Protein AF-A0A4Q9MNX4-F1 (afdb_monomer)

Foldseek 3Di:
DDVVVVVVVCVPVDPPCDPDVLCVPPDDCSVCVVVCVVVVPDDDPDDPDPPDDPCVCDPDDPNPHCVVVVVVVVVVVVVVVVVVVVVVVVVVD

Organism: NCBI:txid114155

Radius of gyration: 32.73 Å; Cα contacts (8 Å, |Δi|>4): 18; chains: 1; bounding box: 75×63×66 Å

pLDDT: mean 79.37, std 11.81, range [58.16, 98.0]

Sequence (93 aa):
MQPTLIRRQLGGLVPPKVATPSLLSSGTGAGLGPLVNFYSKLPKGPAPTSAGGIKARFFNGKNASAAPLLFGILAIFSLGYTIDYQSASDSLF

InterPro domains:
  IPR019727 ATP synthase, F0 complex, subunit F, mitochondria, fungi [PF10791] (6-86)
  IPR019727 ATP synthase, F0 complex, subunit F, mitochondria, fungi [PTHR28161] (3-87)

Solvent-accessible surface area (backbone atoms only — not comparable to full-atom values): 5938 Å² total; per-residue (Å²): 135,69,71,66,62,57,52,59,72,50,59,70,76,57,74,74,94,62,76,60,76,84,73,65,53,87,53,96,54,64,85,44,51,64,56,53,52,52,66,71,60,52,91,66,74,84,75,80,79,73,92,51,60,73,57,45,62,35,63,36,78,95,39,51,49,66,62,66,58,53,51,50,51,51,51,53,52,54,52,50,51,53,52,48,56,52,54,56,58,64,72,76,113

Structure (mmCIF, N/CA/C/O backbone):
data_AF-A0A4Q9MNX4-F1
#
_entry.id   AF-A0A4Q9MNX4-F1
#
loop_
_atom_site.group_PDB
_atom_site.id
_atom_site.type_symbol
_atom_site.label_atom_id
_atom_site.label_alt_id
_atom_site.label_comp_id
_atom_site.label_asym_id
_atom_site.label_entity_id
_atom_site.label_seq_id
_atom_site.pdbx_PDB_ins_code
_atom_site.Cartn_x
_atom_site.Cartn_y
_atom_site.Cartn_z
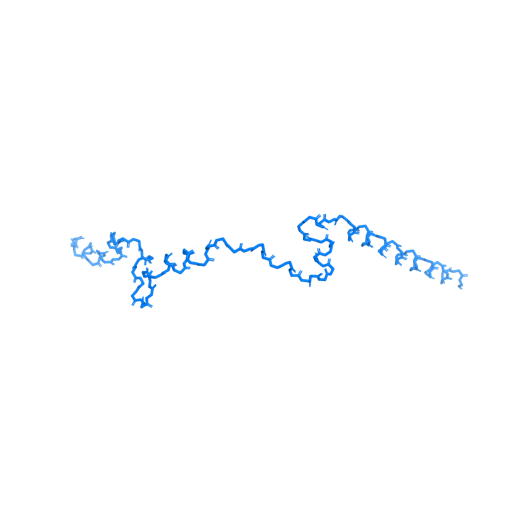_atom_site.occupancy
_atom_site.B_iso_or_equiv
_atom_site.auth_seq_id
_atom_site.auth_comp_id
_atom_site.auth_asym_id
_atom_site.auth_atom_id
_atom_site.pdbx_PDB_model_num
ATOM 1 N N . MET A 1 1 ? -41.438 -47.870 24.237 1.00 60.66 1 MET A N 1
ATOM 2 C CA . MET A 1 1 ? -40.528 -46.807 23.749 1.00 60.66 1 MET A CA 1
ATOM 3 C C . MET A 1 1 ? -41.030 -45.481 24.304 1.00 60.66 1 MET A C 1
ATOM 5 O O . MET A 1 1 ? -42.213 -45.221 24.151 1.00 60.66 1 MET A O 1
ATOM 9 N N . GLN A 1 2 ? -40.203 -44.709 25.021 1.00 77.19 2 GLN A N 1
ATOM 10 C CA . GLN A 1 2 ? -40.633 -43.507 25.764 1.00 77.19 2 GLN A CA 1
ATOM 11 C C . GLN A 1 2 ? -40.112 -42.219 25.086 1.00 77.19 2 GLN A C 1
ATOM 13 O O . GLN A 1 2 ? -39.048 -41.716 25.452 1.00 77.19 2 GLN A O 1
ATOM 18 N N . PRO A 1 3 ? -40.819 -41.675 24.077 1.00 75.44 3 PRO A N 1
ATOM 19 C CA . PRO A 1 3 ? -40.334 -40.566 23.242 1.00 75.44 3 PRO A CA 1
ATOM 20 C C . PRO A 1 3 ? -40.196 -39.227 23.989 1.00 75.44 3 PRO A C 1
ATOM 22 O O . PRO A 1 3 ? -39.433 -38.352 23.581 1.00 75.44 3 PRO A O 1
ATOM 25 N N . THR A 1 4 ? -40.911 -39.054 25.100 1.00 77.69 4 THR A N 1
ATOM 26 C CA . THR A 1 4 ? -40.898 -37.830 25.916 1.00 77.69 4 THR A CA 1
ATOM 27 C C . THR A 1 4 ? -39.620 -37.685 26.744 1.00 77.69 4 THR A C 1
ATOM 29 O O . THR A 1 4 ? -39.120 -36.571 26.902 1.00 77.69 4 THR A O 1
ATOM 32 N N . LEU A 1 5 ? -39.044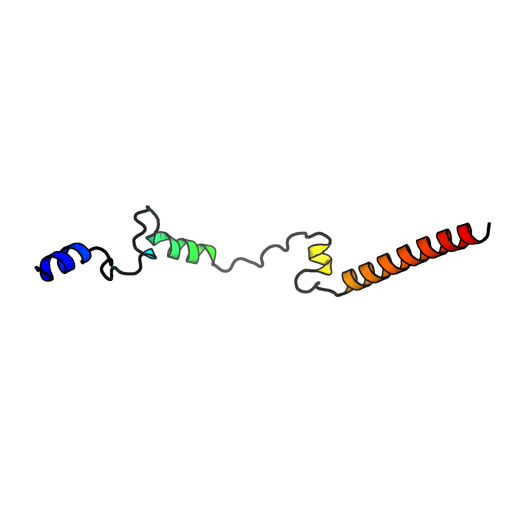 -38.798 27.212 1.00 80.00 5 LEU A N 1
ATOM 33 C CA . LEU A 1 5 ? -37.790 -38.801 27.974 1.00 80.00 5 LEU A CA 1
ATOM 34 C C . LEU A 1 5 ? -36.607 -38.363 27.104 1.00 80.00 5 LEU A C 1
ATOM 36 O O . LEU A 1 5 ? -35.826 -37.507 27.517 1.00 80.00 5 LEU A O 1
ATOM 40 N N . ILE A 1 6 ? -36.544 -38.871 25.870 1.00 79.81 6 ILE A N 1
ATOM 41 C CA . ILE A 1 6 ? -35.515 -38.511 24.883 1.00 79.81 6 ILE A CA 1
ATOM 42 C C . ILE A 1 6 ? -35.615 -37.019 24.531 1.00 79.81 6 ILE A C 1
ATOM 44 O O . ILE A 1 6 ? -34.614 -36.305 24.525 1.00 79.81 6 ILE A O 1
ATOM 48 N N . ARG A 1 7 ? -36.834 -36.501 24.326 1.00 75.25 7 ARG A N 1
ATOM 49 C CA . ARG A 1 7 ? -37.060 -35.073 24.047 1.00 75.25 7 ARG A CA 1
ATOM 50 C C . ARG A 1 7 ? -36.620 -34.168 25.203 1.00 75.25 7 ARG A C 1
ATOM 52 O O . ARG A 1 7 ? -36.066 -33.103 24.949 1.00 75.25 7 ARG A O 1
ATOM 59 N N . ARG A 1 8 ? -36.831 -34.580 26.460 1.00 76.12 8 ARG A N 1
ATOM 60 C CA . ARG A 1 8 ? -36.396 -33.809 27.638 1.00 76.12 8 ARG A CA 1
ATOM 61 C C . ARG A 1 8 ? -3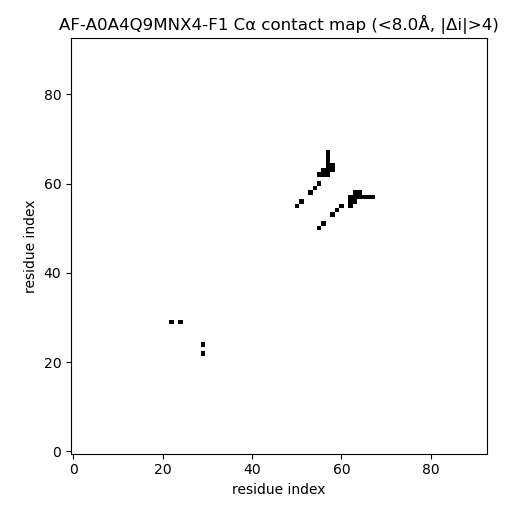4.874 -33.809 27.794 1.00 76.12 8 ARG A C 1
ATOM 63 O O . ARG A 1 8 ? -34.317 -32.772 28.136 1.00 76.12 8 ARG A O 1
ATOM 70 N N . GLN A 1 9 ? -34.207 -34.928 27.500 1.00 80.06 9 GLN A N 1
ATOM 71 C CA . GLN A 1 9 ? -32.738 -35.008 27.486 1.00 80.06 9 GLN A CA 1
ATOM 72 C C . GLN A 1 9 ? -32.108 -34.101 26.414 1.00 80.06 9 GLN A C 1
ATOM 74 O O . GLN A 1 9 ? -31.027 -33.565 26.630 1.00 80.06 9 GLN A O 1
ATOM 79 N N . LEU A 1 10 ? -32.802 -33.872 25.296 1.00 75.88 10 LEU A N 1
ATOM 80 C CA . LEU A 1 10 ? -32.358 -32.991 24.208 1.00 75.88 10 LEU A CA 1
ATOM 81 C C . LEU A 1 10 ? -32.768 -31.514 24.392 1.00 75.88 10 LEU A C 1
ATOM 83 O O . LEU A 1 10 ? -32.353 -30.664 23.610 1.00 75.88 10 LEU A O 1
ATOM 87 N N . GLY A 1 11 ? -33.558 -31.180 25.421 1.00 70.38 11 GLY A N 1
ATOM 88 C CA . GLY A 1 11 ? -34.115 -29.835 25.630 1.00 70.38 11 GLY A CA 1
ATOM 89 C C . GLY A 1 11 ? -33.102 -28.749 26.021 1.00 70.38 11 GLY A C 1
ATOM 90 O O . GLY A 1 11 ? -33.423 -27.571 25.924 1.00 70.38 11 GLY A O 1
ATOM 91 N N . GLY A 1 12 ? -31.891 -29.132 26.439 1.00 72.81 12 GLY A N 1
ATOM 92 C CA . GLY A 1 12 ? -30.772 -28.216 26.704 1.00 72.81 12 GLY A CA 1
ATOM 93 C C . GLY A 1 12 ? -29.741 -28.135 25.572 1.00 72.81 12 GLY A C 1
ATOM 94 O O . GLY A 1 12 ? -28.779 -27.385 25.691 1.00 72.81 12 GLY A O 1
ATOM 95 N N . LEU A 1 13 ? -29.917 -28.910 24.490 1.00 74.81 13 LEU A N 1
ATOM 96 C CA . LEU A 1 13 ? -28.974 -28.957 23.365 1.00 74.81 13 LEU A CA 1
ATOM 97 C C . LEU A 1 13 ? -29.005 -27.667 22.538 1.00 74.81 13 LEU A C 1
ATOM 99 O O . LEU A 1 13 ? -27.986 -27.237 22.004 1.00 74.81 13 LEU A O 1
ATOM 103 N N . VAL A 1 14 ? -30.182 -27.052 22.437 1.00 72.69 14 VAL A N 1
ATOM 104 C CA . VAL A 1 14 ? -30.353 -25.747 21.808 1.00 72.69 14 VAL A CA 1
ATOM 105 C C . VAL A 1 14 ? -30.574 -24.743 22.929 1.00 72.69 14 VAL A C 1
ATOM 107 O O . VAL A 1 14 ? -31.605 -24.821 23.604 1.00 72.69 14 VAL A O 1
ATOM 110 N N . PRO A 1 15 ? -29.625 -23.823 23.168 1.00 70.38 15 PRO A N 1
ATOM 111 C CA . PRO A 1 15 ? -29.801 -22.819 24.199 1.00 70.38 15 PRO A CA 1
ATOM 112 C C . PRO A 1 15 ? -31.071 -22.003 23.905 1.00 70.38 15 PRO A C 1
ATOM 114 O O . PRO A 1 15 ? -31.359 -21.712 22.736 1.00 70.38 15 PRO A O 1
ATOM 117 N N . PRO A 1 16 ? -31.858 -21.643 24.937 1.00 73.00 16 PRO A N 1
ATOM 118 C CA . PRO A 1 16 ? -33.036 -20.807 24.756 1.00 73.00 16 PRO A CA 1
ATOM 119 C C . PRO A 1 16 ? -32.625 -19.473 24.129 1.00 73.00 16 PRO A C 1
ATOM 121 O O . PRO A 1 16 ? -31.455 -19.097 24.141 1.00 73.00 16 PRO A O 1
ATOM 124 N N . LYS A 1 17 ? -33.589 -18.739 23.572 1.00 63.12 17 LYS A N 1
ATOM 125 C CA . LYS A 1 17 ? -33.367 -17.456 22.891 1.00 63.12 17 LYS A CA 1
ATOM 126 C C . LYS A 1 17 ? -33.008 -16.354 23.906 1.00 63.12 17 LYS A C 1
ATOM 128 O O . LYS A 1 17 ? -33.784 -15.436 24.142 1.00 63.12 17 LYS A O 1
ATOM 133 N N . VAL A 1 18 ? -31.853 -16.482 24.558 1.00 62.22 18 VAL A N 1
ATOM 134 C CA . VAL A 1 18 ? -31.239 -15.439 25.378 1.00 62.22 18 VAL A CA 1
ATOM 135 C C . VAL A 1 18 ? -30.791 -14.348 24.411 1.00 62.22 18 VAL A C 1
ATOM 137 O O . VAL A 1 18 ? -30.262 -14.661 23.341 1.00 62.22 18 VAL A O 1
ATOM 140 N N . ALA A 1 19 ? -31.066 -13.083 24.740 1.00 60.84 19 ALA A N 1
ATOM 141 C CA . ALA A 1 19 ? -30.617 -11.940 23.951 1.00 60.84 19 ALA A CA 1
ATOM 142 C C . ALA A 1 19 ? -29.150 -12.145 23.543 1.00 60.84 19 ALA A C 1
ATOM 144 O O . ALA A 1 19 ? -28.356 -12.608 24.358 1.00 60.84 19 ALA A O 1
ATOM 145 N N . THR A 1 20 ? -28.864 -11.886 22.265 1.00 58.16 20 THR A N 1
ATOM 146 C CA . THR A 1 20 ? -27.632 -12.165 21.514 1.00 58.16 20 THR A CA 1
ATOM 147 C C . THR A 1 20 ? -26.422 -12.511 22.396 1.00 58.16 20 THR A C 1
ATOM 149 O O . THR A 1 20 ? -26.055 -11.687 23.232 1.00 58.16 20 THR A O 1
ATOM 152 N N . PRO A 1 21 ? -25.734 -13.656 22.199 1.00 61.69 21 PRO A N 1
ATOM 153 C CA . PRO A 1 21 ? -24.627 -14.102 23.063 1.00 61.69 21 PRO A CA 1
ATOM 154 C C . PRO A 1 21 ? -23.489 -13.078 23.223 1.00 61.69 21 PRO A C 1
ATOM 156 O O . PRO A 1 21 ? -22.709 -13.159 24.165 1.00 61.69 21 PRO A O 1
ATOM 159 N N . SER A 1 22 ? -23.424 -12.073 22.348 1.00 59.62 22 SER A N 1
ATOM 160 C CA . SER A 1 22 ? -22.553 -10.902 22.459 1.00 59.62 22 SER A CA 1
ATOM 161 C C . SER A 1 22 ? -22.832 -9.992 23.666 1.00 59.62 22 SER A C 1
ATOM 163 O O . SER A 1 22 ? -21.937 -9.252 24.065 1.00 59.62 22 SER A O 1
ATOM 165 N N . LEU A 1 23 ? -24.024 -10.041 24.271 1.00 59.53 23 LEU A N 1
ATOM 166 C CA . LEU A 1 23 ? -24.373 -9.293 25.489 1.00 59.53 23 LEU A CA 1
ATOM 167 C C . LEU A 1 23 ? -24.003 -10.038 26.780 1.00 59.53 23 LEU A C 1
ATOM 169 O O . LEU A 1 23 ? -23.949 -9.425 27.841 1.00 59.53 23 LEU A O 1
ATOM 173 N N . LEU A 1 24 ? -23.728 -11.344 26.698 1.00 59.84 24 LEU A N 1
ATOM 174 C CA . LEU A 1 24 ? -23.422 -12.206 27.846 1.00 59.84 24 LEU A CA 1
ATOM 175 C C . LEU A 1 24 ? -21.933 -12.215 28.221 1.00 59.84 24 LEU A C 1
ATOM 177 O O . LEU A 1 24 ? -21.495 -13.087 28.969 1.00 59.84 24 LEU A O 1
ATOM 181 N N . SER A 1 25 ? -21.137 -11.262 27.725 1.00 62.81 25 SER A N 1
ATOM 182 C CA . SER A 1 25 ? -19.758 -11.110 28.189 1.00 62.81 25 SER A CA 1
ATOM 183 C C . SER A 1 25 ? -19.771 -10.680 29.659 1.00 62.81 25 SER A C 1
ATOM 185 O O . SER A 1 25 ? -19.979 -9.515 29.988 1.00 62.81 25 SER A O 1
ATOM 187 N N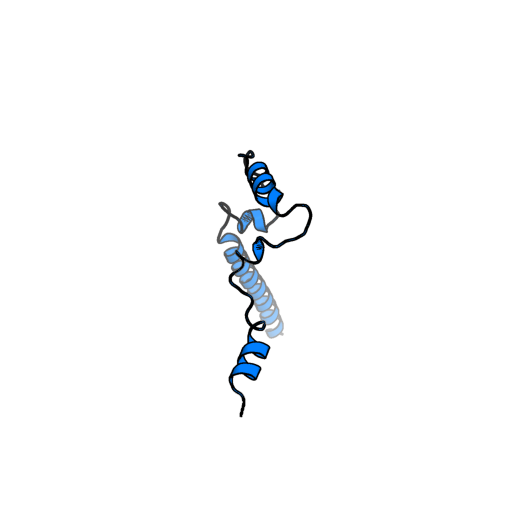 . SER A 1 26 ? -19.551 -11.646 30.550 1.00 58.78 26 SER A N 1
ATOM 188 C CA . SER A 1 26 ? -19.447 -11.495 32.006 1.00 58.78 26 SER A CA 1
ATOM 189 C C . SER A 1 26 ? -18.153 -10.797 32.455 1.00 58.78 26 SER A C 1
ATOM 191 O O . SER A 1 26 ? -17.803 -10.835 33.632 1.00 58.78 26 SER A O 1
ATOM 193 N N . GLY A 1 27 ? -17.410 -10.197 31.521 1.00 64.31 27 GLY A N 1
ATOM 194 C CA . GLY A 1 27 ? -16.205 -9.429 31.802 1.00 64.31 27 GLY A CA 1
ATOM 195 C C . GLY A 1 27 ? -16.546 -7.994 32.197 1.00 64.31 27 GLY A C 1
ATOM 196 O O . GLY A 1 27 ? -17.334 -7.320 31.527 1.00 64.31 27 GLY A O 1
ATOM 197 N N . THR A 1 28 ? -15.920 -7.507 33.267 1.00 58.53 28 THR A N 1
ATOM 198 C CA . THR A 1 28 ? -15.914 -6.099 33.681 1.00 58.53 28 THR A CA 1
ATOM 199 C C . THR A 1 28 ? -15.508 -5.201 32.505 1.00 58.53 28 THR A C 1
ATOM 201 O O . THR A 1 28 ? -14.331 -5.045 32.201 1.00 58.53 28 THR A O 1
ATOM 204 N N . GLY A 1 29 ? -16.493 -4.634 31.799 1.00 61.44 29 GLY A N 1
ATOM 205 C CA . GLY A 1 29 ? -16.262 -3.734 30.661 1.00 61.44 29 GLY A CA 1
ATOM 206 C C . GLY A 1 29 ? -17.151 -3.945 29.433 1.00 61.44 29 GLY A C 1
ATOM 207 O O . GLY A 1 29 ? -17.165 -3.075 28.564 1.00 61.44 29 GLY A O 1
ATOM 208 N N . ALA A 1 30 ? -17.945 -5.021 29.356 1.00 64.44 30 ALA A N 1
ATOM 209 C CA . ALA A 1 30 ? -18.823 -5.276 28.203 1.00 64.44 30 ALA A CA 1
ATOM 210 C C . ALA A 1 30 ? -19.828 -4.133 27.925 1.00 64.44 30 ALA A C 1
ATOM 212 O O . ALA A 1 30 ? -20.094 -3.803 26.771 1.00 64.44 30 ALA A O 1
ATOM 213 N N . GLY A 1 31 ? -20.317 -3.460 28.975 1.00 69.75 31 GLY A N 1
ATOM 214 C CA . GLY A 1 31 ? -21.181 -2.277 28.857 1.00 69.75 31 GLY A CA 1
ATOM 215 C C . GLY A 1 31 ? -20.450 -0.968 28.527 1.00 69.75 31 GLY A C 1
ATOM 216 O O . GLY A 1 31 ? -21.090 0.011 28.154 1.00 69.75 31 GLY A O 1
ATOM 217 N N . LEU A 1 32 ? -19.117 -0.931 28.638 1.00 77.81 32 LEU A N 1
ATOM 218 C CA . LEU A 1 32 ? -18.310 0.270 28.388 1.00 77.81 32 LEU A CA 1
ATOM 219 C C . LEU A 1 32 ? -17.852 0.381 26.926 1.00 77.81 32 LEU A C 1
ATOM 221 O O . LEU A 1 32 ? -17.460 1.464 26.497 1.00 77.81 32 LEU A O 1
ATOM 225 N N . GLY A 1 33 ? -17.942 -0.698 26.139 1.00 81.81 33 GLY A N 1
ATOM 226 C CA . GLY A 1 33 ? -17.582 -0.712 24.715 1.00 81.81 33 GLY A CA 1
ATOM 227 C C . GLY A 1 33 ? -18.238 0.408 23.890 1.00 81.81 33 GLY A C 1
ATOM 228 O O . GLY A 1 33 ? -17.525 1.104 23.167 1.00 81.81 33 GLY A O 1
ATOM 229 N N . PRO A 1 34 ? -19.556 0.661 24.021 1.00 84.56 34 PRO A N 1
ATOM 230 C CA . PRO A 1 34 ? -20.220 1.781 23.353 1.00 84.56 34 PRO A CA 1
ATOM 231 C C . PRO A 1 3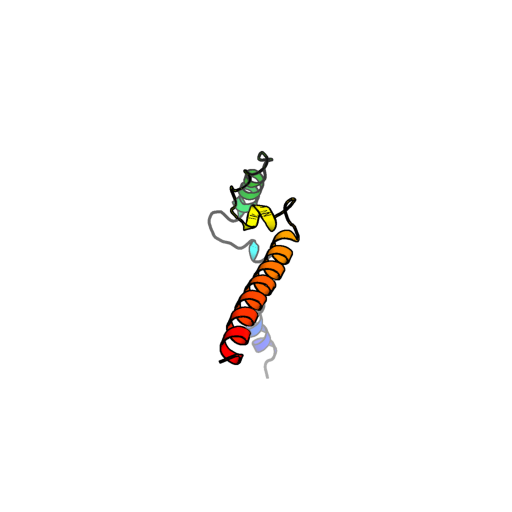4 ? -19.674 3.158 23.761 1.00 84.56 34 PRO A C 1
ATOM 233 O O . PRO A 1 34 ? -19.505 4.015 22.896 1.00 84.56 34 PRO A O 1
ATOM 236 N N . LEU A 1 35 ? -19.339 3.358 25.042 1.00 85.81 35 LEU A N 1
ATOM 237 C CA . LEU A 1 35 ? -18.765 4.612 25.546 1.00 85.81 35 LEU A CA 1
ATOM 238 C C . LEU A 1 35 ? -17.338 4.820 25.031 1.00 85.81 35 LEU A C 1
ATOM 240 O O . LEU A 1 35 ? -17.022 5.887 24.510 1.00 85.81 35 LEU A O 1
ATOM 244 N N . VAL A 1 36 ? -16.487 3.792 25.088 1.00 86.81 36 VAL A N 1
ATOM 245 C CA . VAL A 1 36 ? -15.124 3.851 24.533 1.00 86.81 36 VAL A CA 1
ATOM 246 C C . VAL A 1 36 ? -15.170 4.103 23.027 1.00 86.81 36 VAL A C 1
ATOM 248 O O . VAL A 1 36 ? -14.406 4.923 22.522 1.00 86.81 36 VAL A O 1
ATOM 251 N N . ASN A 1 37 ? -16.082 3.450 22.304 1.00 85.75 37 ASN A N 1
ATOM 252 C CA . ASN A 1 37 ? -16.266 3.634 20.864 1.00 85.75 37 ASN A CA 1
ATOM 253 C C . ASN A 1 37 ? -16.740 5.055 20.525 1.00 85.75 37 ASN A C 1
ATOM 255 O O . ASN A 1 37 ? -16.230 5.650 19.577 1.00 85.75 37 ASN A O 1
ATOM 259 N N . PHE A 1 38 ? -17.660 5.616 21.317 1.00 89.12 38 PHE A N 1
ATOM 260 C CA . PHE A 1 38 ? -18.089 7.009 21.193 1.00 89.12 38 PHE A CA 1
ATOM 261 C C . PHE A 1 38 ? -16.899 7.957 21.366 1.00 89.12 38 PHE A C 1
ATOM 263 O O . PHE A 1 38 ? -16.586 8.710 20.445 1.00 89.12 38 PHE A O 1
ATOM 270 N N . TYR A 1 39 ? -16.164 7.845 22.479 1.00 89.50 39 TYR A N 1
ATOM 271 C CA . TYR A 1 39 ? -15.024 8.726 22.745 1.00 89.50 39 TYR A CA 1
ATOM 272 C C . TYR A 1 39 ? -13.856 8.536 21.767 1.00 89.50 39 TYR A C 1
ATOM 274 O O . TYR A 1 39 ? -13.188 9.497 21.386 1.00 89.50 39 TYR A O 1
ATOM 282 N N . SER A 1 40 ? -13.643 7.315 21.278 1.00 86.44 40 SER A N 1
ATOM 283 C CA . SER A 1 40 ? -12.614 7.019 20.274 1.00 86.44 40 SER A CA 1
ATOM 284 C C . SER A 1 40 ? -12.902 7.660 18.916 1.00 86.44 40 SER A C 1
ATOM 286 O O . SER A 1 40 ? -11.956 7.883 18.153 1.00 86.44 40 SER A O 1
ATOM 288 N N . LYS A 1 41 ? -14.175 7.947 18.622 1.00 87.06 41 LYS A N 1
ATOM 289 C CA . LYS A 1 41 ? -14.665 8.471 17.342 1.00 87.06 41 LYS A CA 1
ATOM 290 C C . LYS A 1 41 ? -15.000 9.960 17.357 1.00 87.06 41 LYS A C 1
ATOM 292 O O . LYS A 1 41 ? -15.450 10.452 16.323 1.00 87.06 41 LYS A O 1
ATOM 297 N N . LEU A 1 42 ? -14.786 10.683 18.467 1.00 89.12 42 LEU A N 1
ATOM 298 C CA . LEU A 1 42 ? -14.882 12.146 18.423 1.00 89.12 42 LEU A CA 1
ATOM 299 C C . LEU A 1 42 ? -14.035 12.667 17.253 1.00 89.12 42 LEU A C 1
ATOM 301 O O . LEU A 1 42 ? -12.975 12.085 17.002 1.00 89.12 42 LEU A O 1
ATOM 305 N N . PRO A 1 43 ? -14.480 13.723 16.545 1.00 86.62 43 PRO A N 1
ATOM 306 C CA . PRO A 1 43 ? -13.752 14.278 15.415 1.00 86.62 43 PRO A CA 1
ATOM 307 C C . PRO A 1 43 ? -12.324 14.621 15.835 1.00 86.62 43 PRO A C 1
ATOM 309 O O . PRO A 1 43 ? -12.058 15.621 16.496 1.00 86.62 43 PRO A O 1
ATOM 312 N N . LYS A 1 44 ? -11.398 13.738 15.482 1.00 82.38 44 LYS A N 1
ATOM 313 C CA . LYS A 1 44 ? -9.970 13.994 15.572 1.00 82.38 44 LYS A CA 1
ATOM 314 C C . LYS A 1 44 ? -9.611 14.771 14.314 1.00 82.38 44 LYS A C 1
ATOM 316 O O . LYS A 1 44 ? -10.221 14.568 13.262 1.00 82.38 44 LYS A O 1
ATOM 321 N N . GLY A 1 45 ? -8.632 15.665 14.421 1.00 81.94 45 GLY A N 1
ATOM 322 C CA . GLY A 1 45 ? -8.042 16.284 13.237 1.00 81.94 45 GLY A CA 1
ATOM 323 C C . GLY A 1 45 ? -7.599 15.221 12.218 1.00 81.94 45 GLY A C 1
ATOM 324 O O . GLY A 1 45 ? -7.515 14.034 12.558 1.00 81.94 45 GLY A O 1
ATOM 325 N N . PRO A 1 46 ? -7.323 15.619 10.967 1.00 77.19 46 PRO A N 1
ATOM 326 C CA . PRO A 1 46 ? -6.874 14.684 9.942 1.00 77.19 46 PRO A CA 1
ATOM 327 C C . PRO A 1 46 ? -5.706 13.851 10.477 1.00 77.19 46 PRO A C 1
ATOM 329 O O . PRO A 1 46 ? -4.742 14.397 11.016 1.00 77.19 46 PRO A O 1
ATOM 332 N N . ALA A 1 47 ? -5.826 12.525 10.371 1.00 75.75 47 ALA A N 1
ATOM 333 C CA . ALA A 1 47 ? -4.788 11.620 10.842 1.00 75.75 47 ALA A CA 1
ATOM 334 C C . ALA A 1 47 ? -3.450 11.996 10.180 1.00 75.75 47 ALA A C 1
ATOM 336 O O . ALA A 1 47 ? -3.435 12.267 8.971 1.00 75.75 47 ALA A O 1
ATOM 337 N N . PRO A 1 48 ? -2.337 12.034 10.937 1.00 74.56 48 PRO A N 1
ATOM 338 C CA . PRO A 1 48 ? -1.046 12.375 10.366 1.00 74.56 48 PRO A CA 1
ATOM 339 C C . PRO A 1 48 ? -0.744 11.411 9.220 1.00 74.56 48 PRO A C 1
ATOM 341 O O . PRO A 1 48 ? -0.855 10.191 9.364 1.00 74.56 48 PRO A O 1
ATOM 344 N N . THR A 1 49 ? -0.387 11.967 8.062 1.00 70.06 49 THR A N 1
ATOM 345 C CA . THR A 1 49 ? 0.045 11.150 6.929 1.00 70.06 49 THR A CA 1
ATOM 346 C C . THR A 1 49 ? 1.337 10.467 7.343 1.00 70.06 49 THR A C 1
ATOM 348 O O . THR A 1 49 ? 2.346 11.130 7.571 1.00 70.06 49 THR A O 1
ATOM 351 N N . SER A 1 50 ? 1.291 9.141 7.490 1.00 70.69 50 SER A N 1
ATOM 352 C CA . SER A 1 50 ? 2.483 8.349 7.777 1.00 70.69 50 SER A CA 1
ATOM 353 C C . SER A 1 50 ? 3.533 8.666 6.711 1.00 70.69 50 SER A C 1
ATOM 355 O O . SER A 1 50 ? 3.224 8.613 5.517 1.00 70.69 50 SER A O 1
ATOM 357 N N . ALA A 1 51 ? 4.742 9.043 7.136 1.00 66.06 51 ALA A N 1
ATOM 358 C CA . ALA A 1 51 ? 5.869 9.308 6.249 1.00 66.06 51 ALA A CA 1
ATOM 359 C C . ALA A 1 51 ? 6.250 8.001 5.541 1.00 66.06 51 ALA A C 1
ATOM 361 O O . ALA A 1 51 ? 7.082 7.229 6.008 1.00 66.06 51 ALA A O 1
ATOM 362 N N . GLY A 1 52 ? 5.550 7.685 4.457 1.00 70.25 52 GLY A N 1
ATOM 363 C CA . GLY A 1 52 ? 5.693 6.400 3.801 1.00 70.25 52 GLY A CA 1
ATOM 364 C C . GLY A 1 52 ? 6.766 6.440 2.722 1.00 70.25 52 GLY A C 1
ATOM 365 O O . GLY A 1 52 ? 6.915 7.423 1.995 1.00 70.25 52 GLY A O 1
ATOM 366 N N . GLY A 1 53 ? 7.508 5.339 2.617 1.00 82.38 53 GLY A N 1
ATOM 367 C CA . GLY A 1 53 ? 8.502 5.124 1.569 1.00 82.38 53 GLY A CA 1
ATOM 368 C C . GLY A 1 53 ? 7.878 4.977 0.176 1.00 82.38 53 GLY A C 1
ATOM 369 O O . GLY A 1 53 ? 6.817 5.521 -0.126 1.00 82.38 53 GLY A O 1
ATOM 370 N N . ILE A 1 54 ? 8.514 4.184 -0.687 1.00 82.75 54 ILE A N 1
ATOM 371 C CA . ILE A 1 54 ? 8.106 3.991 -2.094 1.00 82.75 54 ILE A CA 1
ATOM 372 C C . ILE A 1 54 ? 6.610 3.630 -2.218 1.00 82.75 54 ILE A C 1
ATOM 374 O O . ILE A 1 54 ? 5.923 4.136 -3.104 1.00 82.75 54 ILE A O 1
ATOM 378 N N . LYS A 1 55 ? 6.067 2.853 -1.267 1.00 82.25 55 LYS A N 1
ATOM 379 C CA . LYS A 1 55 ? 4.633 2.523 -1.200 1.00 82.25 55 LYS A CA 1
ATOM 380 C C . LYS A 1 55 ? 3.726 3.754 -1.082 1.00 82.25 55 LYS A C 1
ATOM 382 O O . LYS A 1 55 ? 2.764 3.865 -1.831 1.00 82.25 55 LYS A O 1
ATOM 387 N N . ALA A 1 56 ? 4.028 4.713 -0.207 1.00 83.56 56 ALA A N 1
ATOM 388 C CA . ALA A 1 56 ? 3.175 5.899 -0.082 1.00 83.56 56 ALA A CA 1
ATOM 389 C C . ALA A 1 56 ? 3.329 6.883 -1.247 1.00 83.56 56 ALA A C 1
ATOM 391 O O . ALA A 1 56 ? 2.402 7.640 -1.530 1.00 83.56 56 ALA A O 1
ATOM 392 N N . ARG A 1 57 ? 4.482 6.861 -1.926 1.00 80.75 57 ARG A N 1
ATOM 393 C CA . ARG A 1 57 ? 4.759 7.736 -3.071 1.00 80.75 57 ARG A CA 1
ATOM 394 C C . ARG A 1 57 ? 4.088 7.290 -4.362 1.00 80.75 57 ARG A C 1
ATOM 396 O O . ARG A 1 57 ? 3.769 8.151 -5.167 1.00 80.75 57 ARG A O 1
ATOM 403 N N . PHE A 1 58 ? 3.896 5.986 -4.557 1.00 84.44 58 PHE A N 1
ATOM 404 C CA . PHE A 1 58 ? 3.402 5.474 -5.838 1.00 84.44 58 PHE A CA 1
ATOM 405 C C . PHE A 1 58 ? 2.209 4.517 -5.753 1.00 84.44 58 PHE A C 1
ATOM 407 O O . PHE A 1 58 ? 1.591 4.248 -6.778 1.00 84.44 58 PHE A O 1
ATOM 414 N N . PHE A 1 59 ? 1.874 3.992 -4.571 1.00 84.44 59 PHE A N 1
ATOM 415 C CA . PHE A 1 59 ? 0.868 2.930 -4.435 1.00 84.44 59 PHE A CA 1
ATOM 416 C C . PHE A 1 59 ? -0.318 3.289 -3.531 1.00 84.44 59 PHE A C 1
ATOM 418 O O . PHE A 1 59 ? -1.320 2.582 -3.559 1.00 84.44 59 PHE A O 1
ATOM 425 N N . ASN A 1 60 ? -0.253 4.378 -2.754 1.00 84.88 60 ASN A N 1
ATOM 426 C CA . ASN A 1 60 ? -1.309 4.722 -1.798 1.00 84.88 60 ASN A CA 1
ATOM 427 C C . ASN A 1 60 ? -2.084 5.990 -2.182 1.00 84.88 60 ASN A C 1
ATOM 429 O O . ASN A 1 60 ? -1.506 7.037 -2.481 1.00 84.88 60 ASN A O 1
ATOM 433 N N . GLY A 1 61 ? -3.409 5.920 -2.024 1.00 79.81 61 GLY A N 1
ATOM 434 C CA . GLY A 1 61 ? -4.311 7.071 -2.047 1.00 79.81 61 GLY A CA 1
ATOM 435 C C . GLY A 1 61 ? -4.214 7.898 -3.330 1.00 79.81 61 GLY A C 1
ATOM 436 O O . GLY A 1 61 ? -4.165 7.357 -4.428 1.00 79.81 61 GLY A O 1
ATOM 437 N N . LYS A 1 62 ? -4.163 9.226 -3.175 1.00 78.31 62 LYS A N 1
ATOM 438 C CA . LYS A 1 62 ? -4.057 10.198 -4.279 1.00 78.31 62 LYS A CA 1
ATOM 439 C C . LYS A 1 62 ? -2.784 10.058 -5.126 1.00 78.31 62 LYS A C 1
ATOM 441 O O . LYS A 1 62 ? -2.761 10.561 -6.240 1.00 78.31 62 LYS A O 1
ATOM 446 N N . ASN A 1 63 ? -1.747 9.406 -4.599 1.00 76.88 63 ASN A N 1
ATOM 447 C CA . ASN A 1 63 ? -0.471 9.205 -5.287 1.00 76.88 63 ASN A CA 1
ATOM 448 C C . ASN A 1 63 ? -0.374 7.819 -5.947 1.00 76.88 63 ASN A C 1
ATOM 450 O O . ASN A 1 63 ? 0.698 7.441 -6.418 1.00 76.88 63 ASN A O 1
ATOM 454 N N . ALA A 1 64 ? -1.461 7.036 -5.953 1.00 83.81 64 ALA A N 1
ATOM 455 C CA . ALA A 1 64 ? -1.505 5.773 -6.675 1.00 83.81 64 ALA A CA 1
ATOM 456 C C . ALA A 1 64 ? -1.312 6.042 -8.175 1.00 83.81 64 ALA A C 1
ATOM 458 O O . ALA A 1 64 ? -2.118 6.727 -8.805 1.00 83.81 64 ALA A O 1
ATOM 459 N N . SER A 1 65 ? -0.214 5.536 -8.731 1.00 87.19 65 SER A N 1
ATOM 460 C CA . SER A 1 65 ? 0.211 5.815 -10.101 1.00 87.19 65 SER A CA 1
ATOM 461 C C . SER A 1 65 ? 0.700 4.548 -10.794 1.00 87.19 65 SER A C 1
ATOM 463 O O . SER A 1 65 ? 1.222 3.637 -10.156 1.00 87.19 65 SER A O 1
ATOM 465 N N . ALA A 1 66 ? 0.579 4.510 -12.124 1.00 89.69 66 ALA A N 1
ATOM 466 C CA . ALA A 1 66 ? 1.121 3.444 -12.966 1.00 89.69 66 ALA A CA 1
ATOM 467 C C . ALA A 1 66 ? 2.651 3.530 -13.148 1.00 89.69 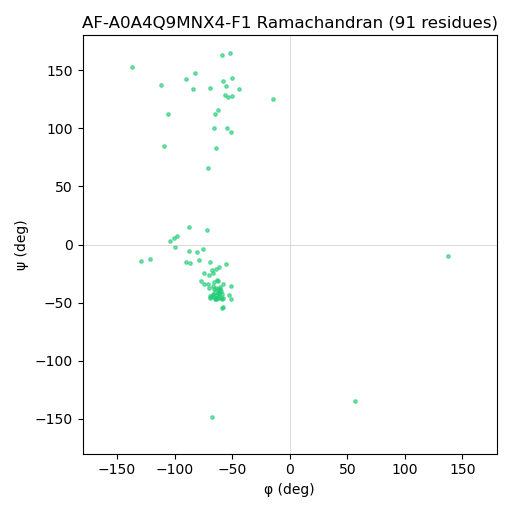66 ALA A C 1
ATOM 469 O O . ALA A 1 66 ? 3.248 2.646 -13.760 1.00 89.69 66 ALA A O 1
ATOM 470 N N . ALA A 1 67 ? 3.305 4.565 -12.610 1.00 91.44 67 ALA A N 1
ATOM 471 C CA . ALA A 1 67 ? 4.748 4.759 -12.744 1.00 91.44 67 ALA A CA 1
ATOM 472 C C . ALA A 1 67 ? 5.592 3.529 -12.329 1.00 91.44 67 ALA A C 1
ATOM 474 O O . ALA A 1 67 ? 6.480 3.160 -13.093 1.00 91.44 67 ALA A O 1
ATOM 475 N N . PRO A 1 68 ? 5.319 2.818 -11.212 1.00 92.56 68 PRO A N 1
ATOM 476 C CA . PRO A 1 68 ? 6.074 1.615 -10.851 1.00 92.56 68 PRO A CA 1
ATOM 477 C C . PRO A 1 68 ? 5.953 0.474 -11.862 1.00 92.56 68 PRO A C 1
ATOM 479 O O . PRO A 1 68 ? 6.906 -0.281 -12.029 1.00 92.56 68 PRO A O 1
ATOM 482 N N . LEU A 1 69 ? 4.813 0.355 -12.552 1.00 94.56 69 LEU A N 1
ATOM 483 C CA . LEU A 1 69 ? 4.654 -0.631 -13.623 1.00 94.56 69 LEU A CA 1
ATOM 484 C C . LEU A 1 69 ? 5.529 -0.271 -14.821 1.00 94.56 69 LEU A C 1
ATOM 486 O O . LEU A 1 69 ? 6.241 -1.132 -15.327 1.00 94.56 69 LEU A O 1
ATOM 490 N N . LEU A 1 70 ? 5.537 1.001 -15.231 1.00 96.00 70 LEU A N 1
ATOM 491 C CA . LEU A 1 70 ? 6.403 1.472 -16.316 1.00 96.00 70 LEU A CA 1
ATOM 492 C C . LEU A 1 70 ? 7.887 1.294 -15.976 1.00 96.00 70 LEU A C 1
ATOM 494 O O . LEU A 1 70 ? 8.646 0.807 -16.809 1.00 96.00 70 LEU A O 1
ATOM 498 N N . PHE A 1 71 ? 8.296 1.616 -14.745 1.00 95.31 71 PHE A N 1
ATOM 499 C CA . PHE A 1 71 ? 9.662 1.360 -14.287 1.00 95.31 71 PHE A CA 1
ATOM 500 C C . PHE A 1 71 ? 10.001 -0.134 -14.296 1.00 95.31 71 PHE A C 1
ATOM 502 O O . PHE A 1 71 ? 11.101 -0.491 -14.704 1.00 95.31 71 PHE A O 1
ATOM 509 N N . GLY A 1 72 ? 9.068 -1.006 -13.902 1.00 96.75 72 GLY A N 1
ATOM 510 C CA . GLY A 1 72 ? 9.250 -2.457 -13.973 1.00 96.75 72 GLY A CA 1
ATOM 511 C C . GLY A 1 72 ? 9.447 -2.954 -15.406 1.00 96.75 72 GLY A C 1
ATOM 512 O O . GLY A 1 72 ? 10.382 -3.705 -15.669 1.00 96.75 72 GLY A O 1
ATOM 513 N N . ILE A 1 73 ? 8.622 -2.480 -16.343 1.00 97.44 73 ILE A N 1
ATOM 514 C CA . ILE A 1 73 ? 8.757 -2.784 -17.773 1.00 97.44 73 ILE A CA 1
ATOM 515 C C . ILE A 1 73 ? 10.137 -2.339 -18.268 1.00 97.44 73 ILE A C 1
ATOM 517 O O . ILE A 1 73 ? 10.898 -3.155 -18.782 1.00 97.44 73 ILE A O 1
ATOM 521 N N . LEU A 1 74 ? 10.505 -1.075 -18.050 1.00 97.62 74 LEU A N 1
ATOM 522 C CA . LEU A 1 74 ? 11.796 -0.540 -18.488 1.00 97.62 74 LEU A CA 1
ATOM 523 C C . LEU A 1 74 ? 12.987 -1.273 -17.866 1.00 97.62 74 LEU A C 1
ATOM 525 O O . LEU A 1 74 ? 13.983 -1.488 -18.556 1.00 97.62 74 LEU A O 1
ATOM 529 N N . ALA A 1 75 ? 12.888 -1.686 -16.602 1.00 97.56 75 ALA A N 1
ATOM 530 C CA . ALA A 1 75 ? 13.928 -2.461 -15.936 1.00 97.56 75 ALA A CA 1
ATOM 531 C C . ALA A 1 75 ? 14.117 -3.827 -16.607 1.00 97.56 75 ALA A C 1
ATOM 533 O O . ALA A 1 75 ? 15.248 -4.207 -16.900 1.00 97.56 75 ALA A O 1
ATOM 534 N N . ILE A 1 76 ? 13.021 -4.535 -16.907 1.00 98.00 76 ILE A N 1
ATOM 535 C CA . ILE A 1 76 ? 13.069 -5.842 -17.577 1.00 98.00 76 ILE A CA 1
ATOM 536 C C . ILE A 1 76 ? 13.629 -5.702 -18.995 1.00 98.00 76 ILE A C 1
ATOM 538 O O . ILE A 1 76 ? 14.518 -6.461 -19.369 1.00 98.00 76 ILE A O 1
ATOM 542 N N . PHE A 1 77 ? 13.164 -4.717 -19.768 1.00 97.56 77 PHE A N 1
ATOM 543 C CA . PHE A 1 77 ? 13.659 -4.481 -21.128 1.00 97.56 77 PHE A CA 1
ATOM 544 C C . PHE A 1 77 ? 15.144 -4.111 -21.148 1.00 97.56 77 PHE A C 1
ATOM 546 O O . PHE A 1 77 ? 15.900 -4.676 -21.931 1.00 97.56 77 PHE A O 1
ATOM 553 N N . SER A 1 78 ? 15.576 -3.204 -20.269 1.00 97.06 78 SER A N 1
ATOM 554 C CA . SER A 1 78 ? 16.988 -2.802 -20.176 1.00 97.06 78 SER A CA 1
ATOM 555 C C . SER A 1 78 ? 17.886 -3.974 -19.779 1.00 97.06 78 SER A C 1
ATOM 557 O O . SER A 1 78 ? 18.963 -4.159 -20.348 1.00 97.06 78 SER A O 1
ATOM 559 N N . LEU A 1 79 ? 17.434 -4.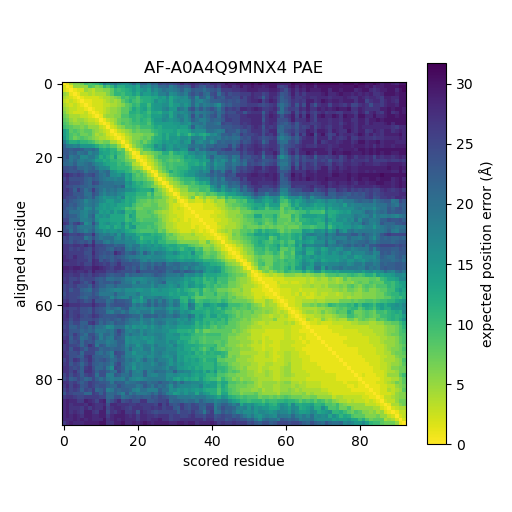787 -18.819 1.00 96.94 79 LEU A N 1
ATOM 560 C CA . LEU A 1 79 ? 18.162 -5.975 -18.388 1.00 96.94 79 LEU A CA 1
ATOM 561 C C . LEU A 1 79 ? 18.249 -7.009 -19.517 1.00 96.94 79 LEU A C 1
ATOM 563 O O . LEU A 1 79 ? 19.336 -7.502 -19.803 1.00 96.94 79 LEU A O 1
ATOM 567 N N . GLY A 1 80 ? 17.132 -7.283 -20.195 1.00 96.50 80 GLY A N 1
ATOM 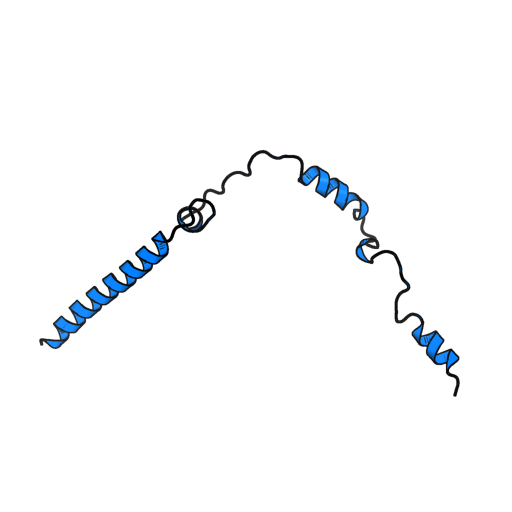568 C CA . GLY A 1 80 ? 17.083 -8.189 -21.342 1.00 96.50 80 GLY A CA 1
ATOM 569 C C . GLY A 1 80 ? 17.990 -7.737 -22.485 1.00 96.50 80 GLY A C 1
ATOM 570 O O . GLY A 1 80 ? 18.773 -8.538 -22.978 1.00 96.50 80 GLY A O 1
ATOM 571 N N . TYR A 1 81 ? 17.963 -6.450 -22.841 1.00 95.81 81 TYR A N 1
ATOM 572 C CA . TYR A 1 81 ? 18.838 -5.877 -23.869 1.00 95.81 81 TYR A CA 1
ATOM 573 C C . TYR A 1 81 ? 20.324 -6.030 -23.522 1.00 95.81 81 TYR A C 1
ATOM 575 O O . TYR A 1 81 ? 21.141 -6.347 -24.382 1.00 95.81 81 TYR A O 1
ATOM 583 N N . THR A 1 82 ? 20.680 -5.840 -22.250 1.00 95.25 82 THR A N 1
ATOM 584 C CA . THR A 1 82 ? 22.069 -5.995 -21.797 1.00 95.25 82 THR A CA 1
ATOM 585 C C . THR A 1 82 ? 22.535 -7.450 -21.904 1.00 95.25 82 THR A C 1
ATOM 587 O O . THR A 1 82 ? 23.652 -7.697 -22.353 1.00 95.25 82 THR A O 1
ATOM 590 N N . ILE A 1 83 ? 21.682 -8.408 -21.522 1.00 94.88 83 ILE A N 1
ATOM 591 C CA . ILE A 1 83 ? 21.970 -9.847 -21.642 1.00 94.88 83 ILE A CA 1
ATOM 592 C C . ILE A 1 83 ? 22.112 -10.242 -23.112 1.00 94.88 83 ILE A C 1
ATOM 594 O O . ILE A 1 83 ? 23.075 -10.916 -23.470 1.00 94.88 83 ILE A O 1
ATOM 598 N N . ASP A 1 84 ? 21.182 -9.797 -23.958 1.00 93.12 84 ASP A N 1
ATOM 599 C CA . ASP A 1 84 ? 21.192 -10.084 -25.391 1.00 93.12 84 ASP A CA 1
ATOM 600 C C . ASP A 1 84 ? 22.496 -9.594 -26.034 1.00 93.12 84 ASP A C 1
ATOM 602 O O . ASP A 1 84 ? 23.186 -10.368 -26.694 1.00 93.12 84 ASP A O 1
ATOM 606 N N . TYR A 1 85 ? 22.918 -8.365 -25.715 1.00 91.56 85 TYR A N 1
ATOM 607 C CA . TYR A 1 85 ? 24.168 -7.790 -26.212 1.00 91.56 85 TYR A CA 1
ATOM 608 C C . TYR A 1 85 ? 25.404 -8.618 -25.830 1.00 91.56 85 TYR A C 1
ATOM 610 O O . TYR A 1 85 ? 26.280 -8.843 -26.665 1.00 91.56 85 TYR A O 1
ATOM 618 N N . GLN A 1 86 ? 25.473 -9.099 -24.585 1.00 88.38 86 GLN A N 1
ATOM 619 C CA . GLN A 1 86 ? 26.580 -9.952 -24.143 1.00 88.38 86 GLN A CA 1
ATOM 620 C C . GLN A 1 86 ? 26.537 -11.330 -24.813 1.00 88.38 86 GLN A C 1
ATOM 622 O O . GLN A 1 86 ? 27.548 -11.789 -25.341 1.00 88.38 86 GLN A O 1
ATOM 627 N N . SER A 1 87 ? 25.363 -11.955 -24.885 1.00 84.44 87 SER A N 1
ATOM 628 C CA . SER A 1 87 ? 25.210 -13.269 -25.519 1.00 84.44 87 SER A CA 1
ATOM 629 C C . SER A 1 87 ? 25.510 -13.249 -27.023 1.00 84.44 87 SER A C 1
ATOM 631 O O . SER A 1 87 ? 26.151 -14.161 -27.542 1.00 84.44 87 SER A O 1
ATOM 633 N N . ALA A 1 88 ? 25.120 -12.178 -27.720 1.00 76.06 88 ALA A N 1
ATOM 634 C CA . ALA A 1 88 ? 25.444 -11.975 -29.124 1.00 76.06 88 ALA A CA 1
ATOM 635 C C . ALA A 1 88 ? 26.956 -11.791 -29.322 1.00 76.06 88 ALA A C 1
ATOM 637 O O . ALA A 1 88 ? 27.512 -12.330 -30.279 1.00 76.06 88 ALA A O 1
ATOM 638 N N . SER A 1 89 ? 27.637 -11.092 -28.406 1.00 73.00 89 SER A N 1
ATOM 639 C CA . SER A 1 89 ? 29.096 -10.943 -28.468 1.00 73.00 89 SER A CA 1
ATOM 640 C C . SER A 1 89 ? 29.852 -12.259 -28.253 1.00 73.00 89 SER A C 1
ATOM 642 O O . SER A 1 89 ? 30.842 -12.486 -28.943 1.00 73.00 89 SER A O 1
ATOM 644 N N . ASP A 1 90 ? 29.356 -13.151 -27.390 1.00 72.19 90 ASP A N 1
ATOM 645 C CA . ASP A 1 90 ? 29.955 -14.477 -27.170 1.00 72.19 90 ASP A CA 1
ATOM 646 C C . ASP A 1 90 ? 29.770 -15.418 -28.375 1.00 72.19 90 ASP A C 1
ATOM 648 O O . ASP A 1 90 ? 30.576 -16.315 -28.583 1.00 72.19 90 ASP A O 1
ATOM 652 N N . SER A 1 91 ? 28.731 -15.215 -29.196 1.00 69.25 91 SER A N 1
ATOM 653 C CA . SER A 1 91 ? 28.440 -16.054 -30.373 1.00 69.25 91 SER A CA 1
ATOM 654 C C . SER A 1 91 ? 29.269 -15.735 -31.629 1.00 69.25 91 SER A C 1
AT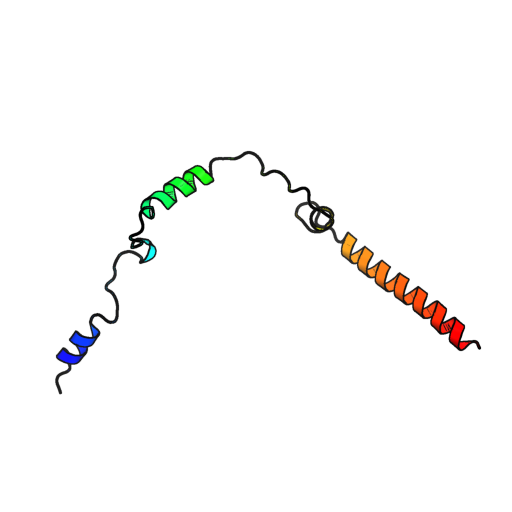OM 656 O O . SER A 1 91 ? 29.155 -16.435 -32.636 1.00 69.25 91 SER A O 1
ATOM 658 N N . LEU A 1 92 ? 30.066 -14.661 -31.594 1.00 66.19 92 LEU A N 1
ATOM 659 C CA . LEU A 1 92 ? 30.885 -14.180 -32.715 1.00 66.19 92 LEU A CA 1
ATOM 660 C C . LEU A 1 92 ? 32.374 -14.575 -32.608 1.00 66.19 92 LEU A C 1
ATOM 662 O O . LEU A 1 92 ? 33.165 -14.164 -33.460 1.00 66.19 92 LEU A O 1
ATOM 666 N N . PHE A 1 93 ? 32.739 -15.383 -31.608 1.00 58.47 93 PHE A N 1
ATOM 667 C CA . PHE A 1 93 ? 34.052 -16.017 -31.426 1.00 58.47 93 PHE A CA 1
ATOM 668 C C . PHE A 1 93 ? 33.900 -17.537 -31.287 1.00 58.47 93 PHE A C 1
ATOM 670 O O . PHE A 1 93 ? 34.895 -18.241 -31.574 1.00 58.47 93 PHE A O 1
#

Secondary structure (DSSP, 8-state):
--HHHHHHHTTTTS----S-GGG---STTTTTHHHHHHHHTS-PPPPP-----HHHHHTSGGG--SHHHHHHHHHHHHHHHHHHHHHHHHTT-

Mean predicted aligned error: 15.45 Å